Protein AF-Q05DX1-F1 (afdb_monomer_lite)

pLDDT: mean 86.6, std 8.24, range [61.28, 95.06]

Structure (mmCIF, N/CA/C/O backbone):
data_AF-Q05DX1-F1
#
_entry.id   AF-Q05DX1-F1
#
loop_
_atom_site.group_PDB
_atom_site.id
_atom_site.type_symbol
_atom_site.label_atom_id
_atom_site.label_alt_id
_atom_site.label_comp_id
_atom_site.label_asym_id
_atom_site.label_entity_id
_atom_site.label_seq_id
_atom_site.pdbx_PDB_ins_code
_atom_site.Cartn_x
_atom_site.Cartn_y
_atom_site.Cartn_z
_atom_site.occupancy
_atom_site.B_iso_or_equiv
_atom_site.auth_seq_id
_atom_site.auth_comp_id
_atom_site.auth_asym_id
_atom_site.auth_atom_id
_atom_site.pdbx_PDB_model_num
ATOM 1 N N . MET A 1 1 ? 18.541 1.606 -14.528 1.00 61.28 1 MET A N 1
ATOM 2 C CA . MET A 1 1 ? 17.450 0.668 -14.192 1.00 61.28 1 MET A CA 1
ATOM 3 C C . MET A 1 1 ? 17.641 0.102 -12.784 1.00 61.28 1 MET A C 1
ATOM 5 O O . MET A 1 1 ? 16.673 0.116 -12.047 1.00 61.28 1 MET A O 1
ATOM 9 N N . GLU A 1 2 ? 18.878 -0.199 -12.356 1.00 67.25 2 GLU A N 1
ATOM 10 C CA . GLU A 1 2 ? 19.228 -0.623 -10.977 1.00 67.25 2 GLU A CA 1
ATOM 11 C C . GLU A 1 2 ? 18.605 0.204 -9.836 1.00 67.25 2 GLU A C 1
ATOM 13 O O . GLU A 1 2 ? 18.062 -0.369 -8.900 1.00 67.25 2 GLU A O 1
ATOM 18 N N . GLY A 1 3 ? 18.612 1.540 -9.917 1.00 80.69 3 GLY A N 1
ATOM 19 C CA . GLY A 1 3 ? 18.086 2.370 -8.822 1.00 80.69 3 GLY A CA 1
ATOM 20 C C . GLY A 1 3 ? 16.573 2.246 -8.580 1.00 80.69 3 GLY A C 1
ATOM 21 O O . GLY A 1 3 ? 16.110 2.510 -7.474 1.00 80.69 3 GLY A O 1
ATOM 22 N N . ILE A 1 4 ? 15.789 1.840 -9.588 1.00 82.00 4 ILE A N 1
ATOM 23 C CA . ILE A 1 4 ? 14.340 1.625 -9.428 1.00 82.00 4 ILE A CA 1
ATOM 24 C C . ILE A 1 4 ? 14.085 0.300 -8.707 1.00 82.00 4 ILE A C 1
ATOM 26 O O . ILE A 1 4 ? 13.233 0.242 -7.821 1.00 82.00 4 ILE A O 1
ATOM 30 N N . ASP A 1 5 ? 14.841 -0.741 -9.051 1.00 87.75 5 ASP A N 1
ATOM 31 C CA . ASP A 1 5 ? 14.703 -2.065 -8.443 1.00 87.75 5 ASP A CA 1
ATOM 32 C C . ASP A 1 5 ? 15.140 -2.047 -6.971 1.00 87.75 5 ASP A C 1
ATOM 34 O O . ASP A 1 5 ? 14.464 -2.614 -6.112 1.00 87.75 5 ASP A O 1
ATOM 38 N N . GLU A 1 6 ? 16.209 -1.313 -6.650 1.00 89.44 6 GLU A N 1
ATOM 39 C CA . GLU A 1 6 ? 16.656 -1.120 -5.267 1.00 89.44 6 GLU A CA 1
ATOM 40 C C . GLU A 1 6 ? 15.617 -0.354 -4.431 1.00 89.44 6 GLU A C 1
ATOM 42 O O . GLU A 1 6 ? 15.296 -0.756 -3.312 1.00 89.44 6 GLU A O 1
ATOM 47 N N . ALA A 1 7 ? 15.003 0.692 -4.994 1.00 87.06 7 ALA A N 1
ATOM 48 C CA . ALA A 1 7 ? 13.926 1.418 -4.325 1.00 87.06 7 ALA A CA 1
ATOM 49 C C . ALA A 1 7 ? 12.693 0.532 -4.071 1.00 87.06 7 ALA A C 1
ATOM 51 O O . ALA A 1 7 ? 12.112 0.584 -2.985 1.00 87.06 7 ALA A O 1
ATOM 52 N N . LYS A 1 8 ? 12.305 -0.308 -5.042 1.00 89.44 8 LYS A N 1
ATOM 53 C CA . LYS A 1 8 ? 11.207 -1.274 -4.868 1.00 89.44 8 LYS A CA 1
ATOM 54 C C . LYS A 1 8 ? 11.507 -2.274 -3.756 1.00 89.44 8 LYS A C 1
ATOM 56 O O . LYS A 1 8 ? 10.642 -2.510 -2.916 1.00 89.44 8 LYS A O 1
ATOM 61 N N . LYS A 1 9 ? 12.738 -2.781 -3.697 1.00 91.62 9 LYS A N 1
ATOM 62 C CA . LYS A 1 9 ? 13.176 -3.697 -2.642 1.00 91.62 9 LYS A CA 1
ATOM 63 C C . LYS A 1 9 ? 13.079 -3.068 -1.249 1.00 91.62 9 LYS A C 1
ATOM 65 O O . LYS A 1 9 ? 12.557 -3.692 -0.331 1.00 91.62 9 LYS A O 1
ATOM 70 N N . VAL A 1 10 ? 13.508 -1.814 -1.090 1.00 92.62 10 VAL A N 1
ATOM 71 C CA . VAL A 1 10 ? 13.382 -1.095 0.194 1.00 92.62 10 VAL A CA 1
ATOM 72 C C . VAL A 1 10 ? 11.914 -0.941 0.612 1.00 92.62 10 VAL A C 1
ATOM 74 O O . VAL A 1 10 ? 11.587 -1.091 1.793 1.00 92.62 10 VAL A O 1
ATOM 77 N N . LEU A 1 11 ? 11.013 -0.659 -0.337 1.00 89.81 11 LEU A N 1
ATOM 78 C CA . LEU A 1 11 ? 9.576 -0.558 -0.055 1.00 89.81 11 LEU A CA 1
ATOM 79 C C . LEU A 1 11 ? 8.998 -1.904 0.396 1.00 89.81 11 LEU A C 1
ATOM 81 O O . LEU A 1 11 ? 8.273 -1.949 1.390 1.00 89.81 11 LEU A O 1
ATOM 85 N N . GLU A 1 12 ? 9.356 -2.989 -0.287 1.00 90.25 12 GLU A N 1
ATOM 86 C CA . GLU A 1 12 ? 8.946 -4.350 0.069 1.00 90.25 12 GLU A CA 1
ATOM 87 C C . GLU A 1 12 ? 9.412 -4.728 1.486 1.00 90.25 12 GLU A C 1
ATOM 89 O O . GLU A 1 12 ? 8.607 -5.147 2.322 1.00 90.25 12 GLU A O 1
ATOM 94 N N . GLU A 1 13 ? 10.687 -4.490 1.811 1.00 93.25 13 GLU A N 1
ATOM 95 C CA . GLU A 1 13 ? 11.246 -4.756 3.143 1.00 93.25 13 GLU A CA 1
ATOM 96 C C . GLU A 1 13 ? 10.563 -3.919 4.237 1.00 93.25 13 GLU A C 1
ATOM 98 O O . GLU A 1 13 ? 10.281 -4.421 5.330 1.00 93.25 13 GLU A O 1
ATOM 103 N N . THR A 1 14 ? 10.240 -2.657 3.936 1.00 89.38 14 THR A N 1
ATOM 104 C CA . THR A 1 14 ? 9.529 -1.756 4.857 1.00 89.38 14 THR A CA 1
ATOM 105 C C . THR A 1 14 ? 8.113 -2.255 5.142 1.00 89.38 14 THR A C 1
ATOM 107 O O . THR A 1 14 ? 7.698 -2.309 6.305 1.00 89.38 14 THR A O 1
ATOM 110 N N . ILE A 1 15 ? 7.376 -2.667 4.104 1.00 86.25 15 ILE A N 1
ATOM 111 C CA . ILE A 1 15 ? 6.031 -3.238 4.244 1.00 86.25 15 ILE A CA 1
ATOM 112 C C . ILE A 1 15 ? 6.097 -4.538 5.055 1.00 86.25 15 ILE A C 1
ATOM 114 O O . ILE A 1 15 ? 5.332 -4.716 6.008 1.00 86.25 15 ILE A O 1
ATOM 118 N N . ALA A 1 16 ? 7.054 -5.419 4.755 1.00 88.75 16 ALA A N 1
ATOM 119 C CA . ALA A 1 16 ? 7.249 -6.668 5.485 1.00 88.75 16 ALA A CA 1
ATOM 120 C C . ALA A 1 16 ? 7.580 -6.436 6.972 1.00 88.75 16 ALA A C 1
ATOM 122 O O . ALA A 1 16 ? 7.070 -7.148 7.845 1.00 88.75 16 ALA A O 1
ATOM 123 N N . LEU A 1 17 ? 8.401 -5.429 7.289 1.00 89.12 17 LEU A N 1
ATOM 124 C CA . LEU A 1 17 ? 8.700 -5.052 8.670 1.00 89.12 17 LEU A CA 1
ATOM 125 C C . LEU A 1 17 ? 7.455 -4.522 9.389 1.00 89.12 17 LEU A C 1
ATOM 127 O O . LEU A 1 17 ? 7.168 -4.957 10.507 1.00 89.12 17 LEU A O 1
ATOM 131 N N . ALA A 1 18 ? 6.680 -3.647 8.743 1.00 84.06 18 ALA A N 1
ATOM 132 C CA . ALA A 1 18 ? 5.416 -3.162 9.291 1.00 84.06 18 ALA A CA 1
ATOM 133 C C . ALA A 1 18 ? 4.467 -4.330 9.612 1.00 84.06 18 ALA A C 1
ATOM 135 O O . ALA A 1 18 ? 3.876 -4.364 10.694 1.00 84.06 18 ALA A O 1
ATOM 136 N N . LYS A 1 19 ? 4.403 -5.351 8.742 1.00 83.69 19 LYS A N 1
ATOM 137 C 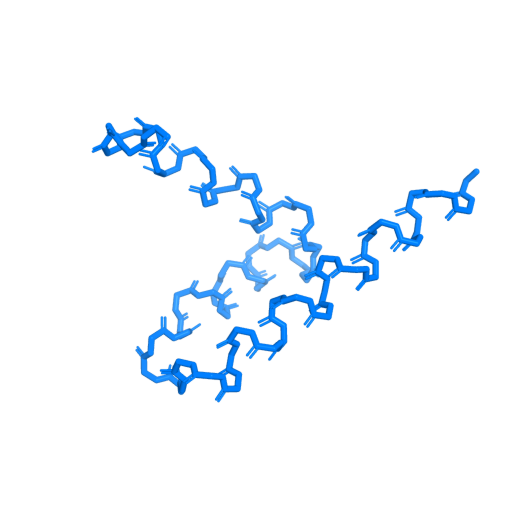CA . LYS A 1 19 ? 3.587 -6.552 8.987 1.00 83.69 19 LYS A CA 1
ATOM 138 C C . LYS A 1 19 ? 3.986 -7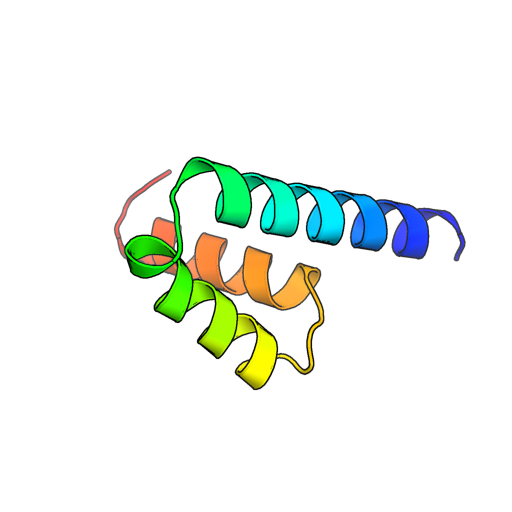.295 10.256 1.00 83.69 19 LYS A C 1
ATOM 140 O O . LYS A 1 19 ? 3.122 -7.722 11.024 1.00 83.69 19 LYS A O 1
ATOM 145 N N . LYS A 1 20 ? 5.292 -7.415 10.503 1.00 85.56 20 LYS A N 1
ATOM 146 C CA . LYS A 1 20 ? 5.824 -8.050 11.717 1.00 85.56 20 LYS A CA 1
ATOM 147 C C . LYS A 1 20 ? 5.520 -7.240 12.978 1.00 85.56 20 LYS A C 1
ATOM 149 O O . LYS A 1 20 ? 5.215 -7.838 14.004 1.00 85.56 20 LYS A O 1
ATOM 154 N N . LEU A 1 21 ? 5.594 -5.909 12.905 1.00 84.88 21 LEU A N 1
ATOM 155 C CA . LEU A 1 21 ? 5.417 -5.023 14.061 1.00 84.88 21 LEU A CA 1
ATOM 156 C C . LEU A 1 21 ? 3.950 -4.874 14.488 1.00 84.88 21 LEU A C 1
ATOM 158 O O . LEU A 1 21 ? 3.651 -4.947 15.678 1.00 84.88 21 LEU A O 1
ATOM 162 N N . TYR A 1 22 ? 3.036 -4.674 13.536 1.00 82.31 22 TYR A N 1
ATOM 163 C CA . TYR A 1 22 ? 1.624 -4.382 13.833 1.00 82.31 22 TYR A CA 1
ATOM 164 C C . TYR A 1 22 ? 0.730 -5.634 13.883 1.00 82.31 22 TYR A C 1
ATOM 166 O O . TYR A 1 22 ? -0.408 -5.572 14.357 1.00 82.31 22 TYR A O 1
ATOM 174 N N . GLY A 1 23 ? 1.259 -6.786 13.459 1.00 75.50 23 GLY A N 1
ATOM 175 C CA . GLY A 1 23 ? 0.582 -8.080 13.499 1.00 75.50 23 GLY A CA 1
ATOM 176 C C . GLY A 1 23 ? -0.518 -8.242 12.441 1.00 75.50 23 GLY A C 1
ATOM 177 O O . GLY A 1 23 ? -0.967 -7.285 11.813 1.00 75.50 23 GLY A O 1
ATOM 178 N N . ARG A 1 24 ? -0.985 -9.488 12.257 1.00 66.75 24 ARG A N 1
ATOM 179 C CA . ARG A 1 24 ? -1.905 -9.868 11.162 1.00 66.75 24 ARG A CA 1
ATOM 180 C C . ARG A 1 24 ? -3.191 -9.036 11.101 1.00 66.75 24 ARG A C 1
ATOM 182 O O . ARG A 1 24 ? -3.557 -8.573 10.033 1.00 66.75 24 ARG A O 1
ATOM 189 N N . ARG A 1 25 ? -3.831 -8.758 12.244 1.00 67.25 25 ARG A N 1
ATOM 190 C CA . ARG A 1 25 ? -5.152 -8.094 12.283 1.00 67.25 25 ARG A CA 1
ATOM 191 C C . ARG A 1 25 ? -5.159 -6.675 11.700 1.00 67.25 25 ARG A C 1
ATOM 193 O O . ARG A 1 25 ? -6.203 -6.208 11.263 1.00 67.25 25 ARG A O 1
ATOM 200 N N . TRP A 1 26 ? -4.028 -5.971 11.735 1.00 66.50 26 TRP A N 1
ATOM 201 C CA . TRP A 1 26 ? -3.913 -4.636 11.140 1.00 66.50 26 TRP A CA 1
ATOM 202 C C . TRP A 1 26 ? -3.606 -4.681 9.642 1.00 66.50 26 TRP A C 1
ATOM 204 O O . TRP A 1 26 ? -3.847 -3.699 8.944 1.00 66.50 26 TRP A O 1
ATOM 214 N N . MET A 1 27 ? -3.099 -5.809 9.146 1.00 80.50 27 MET A N 1
ATOM 215 C CA . MET A 1 27 ? -2.440 -5.882 7.845 1.00 80.50 27 MET A CA 1
ATOM 216 C C . MET A 1 27 ? -3.236 -6.641 6.788 1.00 80.50 27 MET A C 1
ATOM 218 O O . MET A 1 27 ? -2.859 -6.572 5.626 1.00 80.50 27 MET A O 1
ATOM 222 N N . ASP A 1 28 ? -4.392 -7.217 7.136 1.00 84.75 28 ASP A N 1
ATOM 223 C CA . ASP A 1 28 ? -5.343 -7.772 6.159 1.00 84.75 28 ASP A CA 1
ATOM 224 C C . ASP A 1 28 ? -5.693 -6.756 5.051 1.00 84.75 28 ASP A C 1
ATOM 226 O O . ASP A 1 28 ? -5.925 -7.119 3.900 1.00 84.75 28 ASP A O 1
ATOM 230 N N . ALA A 1 29 ? -5.735 -5.460 5.384 1.00 83.06 29 ALA A N 1
ATOM 231 C CA . ALA A 1 29 ? -5.961 -4.402 4.404 1.00 83.06 29 ALA A CA 1
ATOM 232 C C . ALA A 1 29 ? -4.766 -4.214 3.456 1.00 83.06 29 ALA A C 1
ATOM 234 O O . ALA A 1 29 ? -4.975 -3.953 2.278 1.00 83.06 29 ALA A O 1
ATOM 235 N N . ILE A 1 30 ? -3.533 -4.357 3.951 1.00 86.31 30 ILE A N 1
ATOM 236 C CA . ILE A 1 30 ? -2.312 -4.258 3.137 1.00 86.31 30 ILE A CA 1
ATOM 237 C C . ILE A 1 30 ? -2.189 -5.478 2.225 1.00 86.31 30 ILE A C 1
ATOM 239 O O . ILE A 1 30 ? -1.905 -5.304 1.046 1.00 86.31 30 ILE A O 1
ATOM 243 N N . ASP A 1 31 ? -2.475 -6.679 2.731 1.00 88.50 31 ASP A N 1
ATOM 244 C CA . ASP A 1 31 ? -2.434 -7.915 1.939 1.00 88.50 31 ASP A CA 1
ATOM 245 C C . ASP A 1 31 ? -3.411 -7.842 0.750 1.00 88.50 31 ASP A C 1
ATOM 247 O O . ASP A 1 31 ? -3.047 -8.148 -0.381 1.00 88.50 31 ASP A O 1
ATOM 251 N N . ARG A 1 32 ? -4.625 -7.313 0.961 1.00 90.25 32 ARG A N 1
ATOM 252 C CA . ARG A 1 32 ? -5.584 -7.071 -0.137 1.00 90.25 32 ARG A CA 1
ATOM 253 C C . ARG A 1 32 ? -5.096 -6.039 -1.152 1.00 90.25 32 ARG A C 1
ATOM 255 O O . ARG A 1 32 ? -5.430 -6.139 -2.329 1.00 90.25 32 ARG A O 1
ATOM 262 N N . LEU A 1 33 ? -4.364 -5.016 -0.708 1.00 91.19 33 LEU A N 1
ATOM 263 C CA . LEU A 1 33 ? -3.782 -4.031 -1.621 1.00 91.19 33 LEU A CA 1
ATOM 264 C C . LEU A 1 33 ? -2.650 -4.651 -2.440 1.00 91.19 33 LEU A C 1
ATOM 266 O O . LEU A 1 33 ? -2.564 -4.369 -3.629 1.00 91.19 33 LEU A O 1
ATOM 270 N N . GLU A 1 34 ? -1.816 -5.500 -1.837 1.00 90.25 34 GLU A N 1
ATOM 271 C CA . GLU A 1 34 ? -0.791 -6.255 -2.562 1.00 90.25 34 GLU A CA 1
ATOM 272 C C . GLU A 1 34 ? -1.422 -7.159 -3.623 1.00 90.25 34 GLU A C 1
ATOM 274 O O . GLU A 1 34 ? -1.000 -7.103 -4.772 1.00 90.25 34 GLU A O 1
ATOM 279 N N . GLU A 1 35 ? -2.476 -7.909 -3.288 1.00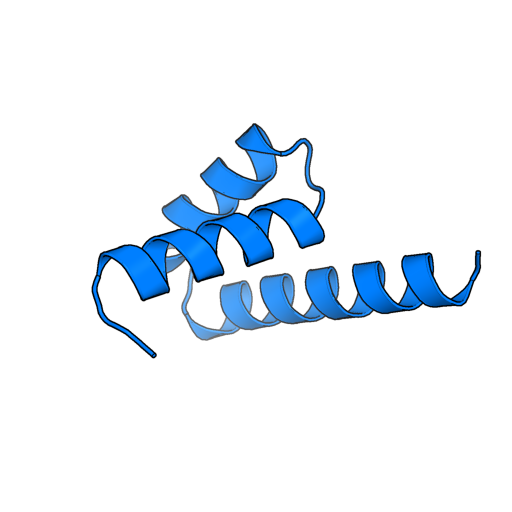 93.12 35 GLU A N 1
ATOM 280 C CA . GLU A 1 35 ? -3.220 -8.721 -4.265 1.00 93.12 35 GLU A CA 1
ATOM 281 C C . GLU A 1 35 ? -3.804 -7.871 -5.404 1.00 93.12 35 GLU A C 1
ATOM 283 O O . GLU A 1 35 ? -3.723 -8.248 -6.569 1.00 93.12 35 GLU A O 1
ATOM 288 N N . MET A 1 36 ? -4.364 -6.701 -5.088 1.00 94.94 36 MET A N 1
ATOM 289 C CA . MET A 1 36 ? -4.944 -5.790 -6.082 1.00 94.94 36 MET A CA 1
ATOM 290 C C . MET A 1 36 ? -3.901 -5.171 -7.024 1.00 94.94 36 MET A C 1
ATOM 292 O O . MET A 1 36 ? -4.252 -4.728 -8.118 1.00 94.94 36 MET A O 1
ATOM 296 N N . TYR A 1 37 ? -2.641 -5.107 -6.597 1.00 93.62 37 TYR A N 1
ATOM 297 C CA . TYR A 1 37 ? -1.542 -4.494 -7.340 1.00 93.62 37 TYR A CA 1
ATOM 298 C C . TYR A 1 37 ? -0.465 -5.500 -7.763 1.00 93.62 37 TYR A C 1
ATOM 300 O O . TYR A 1 37 ? 0.674 -5.097 -7.999 1.00 93.62 37 TYR A O 1
ATOM 308 N N . ASP A 1 38 ? -0.811 -6.789 -7.853 1.00 92.38 38 ASP A N 1
ATOM 309 C CA . ASP A 1 38 ? 0.092 -7.877 -8.259 1.00 92.38 38 ASP A CA 1
ATOM 310 C C . ASP A 1 38 ? 1.424 -7.892 -7.479 1.00 92.38 38 ASP A C 1
ATOM 312 O O . ASP A 1 38 ? 2.487 -8.220 -8.007 1.00 92.38 38 ASP A O 1
ATOM 316 N N . GLY A 1 39 ? 1.378 -7.496 -6.206 1.00 87.62 39 GLY A N 1
ATOM 317 C CA . GLY A 1 39 ? 2.534 -7.420 -5.321 1.00 87.62 39 GLY A CA 1
ATOM 318 C C . GLY A 1 39 ? 3.478 -6.241 -5.577 1.00 87.62 39 GLY A C 1
ATOM 319 O O . GLY A 1 39 ? 4.536 -6.202 -4.957 1.00 87.62 39 GLY A O 1
ATOM 320 N N . ASP A 1 40 ? 3.146 -5.270 -6.440 1.00 90.50 40 ASP A N 1
ATOM 321 C CA . ASP A 1 40 ? 4.018 -4.110 -6.661 1.00 90.50 40 ASP A CA 1
ATOM 322 C C . ASP A 1 40 ? 3.942 -3.126 -5.469 1.00 90.50 40 ASP A C 1
ATOM 324 O O . ASP A 1 40 ? 2.929 -2.432 -5.280 1.00 90.50 40 ASP A O 1
ATOM 328 N N . PRO A 1 41 ? 5.022 -2.992 -4.675 1.00 88.88 41 PRO A N 1
ATOM 329 C CA . PRO A 1 41 ? 5.003 -2.201 -3.450 1.00 88.88 41 PRO A CA 1
ATOM 330 C C . PRO A 1 41 ? 4.854 -0.697 -3.718 1.00 88.88 41 PRO A C 1
ATOM 332 O O . PRO A 1 41 ? 4.382 0.039 -2.847 1.00 88.88 41 PRO A O 1
ATOM 335 N N . TYR A 1 42 ? 5.205 -0.218 -4.918 1.00 90.50 42 TYR A N 1
ATOM 336 C CA . TYR A 1 42 ? 5.015 1.184 -5.287 1.00 90.50 42 TYR A CA 1
ATOM 337 C C . TYR A 1 42 ? 3.529 1.551 -5.325 1.00 90.50 42 TYR A C 1
ATOM 339 O O . TYR A 1 42 ? 3.125 2.584 -4.783 1.00 90.50 42 TYR A O 1
ATOM 347 N N . TRP A 1 43 ? 2.703 0.699 -5.934 1.00 92.81 43 TRP A N 1
ATOM 348 C CA . TRP A 1 43 ? 1.271 0.960 -6.072 1.00 92.81 43 TRP A CA 1
ATOM 349 C C . TRP A 1 43 ? 0.528 0.836 -4.746 1.00 92.81 43 TRP A C 1
ATOM 351 O O . TRP A 1 43 ? -0.349 1.658 -4.467 1.00 92.81 43 TRP A O 1
ATOM 361 N N . VAL A 1 44 ? 0.938 -0.105 -3.891 1.00 91.12 44 VAL A N 1
ATOM 362 C CA . VAL A 1 44 ? 0.448 -0.202 -2.508 1.00 91.12 44 VAL A CA 1
ATOM 363 C C . VAL A 1 44 ? 0.716 1.106 -1.759 1.00 91.12 44 VAL A C 1
ATOM 365 O O . VAL A 1 44 ? -0.197 1.685 -1.164 1.00 91.12 44 VAL A O 1
ATOM 368 N N . LEU A 1 45 ? 1.943 1.630 -1.833 1.00 88.94 45 LEU A N 1
ATOM 369 C CA . LEU A 1 45 ? 2.313 2.861 -1.135 1.00 88.94 45 LEU A CA 1
ATOM 370 C C . LEU A 1 45 ? 1.588 4.096 -1.695 1.00 88.94 45 LEU A C 1
ATOM 372 O O . LEU A 1 45 ? 1.104 4.938 -0.936 1.00 88.94 45 LEU A O 1
ATOM 376 N N . GLU A 1 46 ? 1.470 4.200 -3.021 1.00 92.75 46 GLU A N 1
ATOM 377 C CA . GLU A 1 46 ? 0.740 5.287 -3.679 1.00 92.75 46 GLU A CA 1
ATOM 378 C C . GLU A 1 46 ? -0.752 5.266 -3.321 1.00 92.75 46 GLU A C 1
ATOM 380 O O . GLU A 1 46 ? -1.348 6.326 -3.100 1.00 92.75 46 GLU A O 1
ATOM 385 N N . HIS A 1 47 ? -1.355 4.080 -3.201 1.00 92.81 47 HIS A N 1
ATOM 386 C CA . HIS A 1 47 ? -2.730 3.933 -2.732 1.00 92.81 47 HIS A CA 1
ATOM 387 C C . HIS A 1 47 ? -2.890 4.471 -1.309 1.00 92.81 47 HIS A C 1
ATOM 389 O O . HIS A 1 47 ? -3.743 5.328 -1.066 1.00 92.81 47 HIS A O 1
ATOM 395 N N . LEU A 1 48 ? -2.036 4.032 -0.379 1.00 89.00 48 LEU A N 1
ATOM 396 C CA . LEU A 1 48 ? -2.065 4.495 1.011 1.00 89.00 48 LEU A CA 1
ATOM 397 C C . LEU A 1 48 ? -1.867 6.012 1.105 1.00 89.00 48 LEU A C 1
ATOM 399 O O . LEU A 1 48 ? -2.588 6.685 1.841 1.00 89.00 48 LEU A O 1
ATOM 403 N N . ARG A 1 49 ? -0.958 6.575 0.298 1.00 91.00 49 ARG A N 1
ATOM 404 C CA . ARG A 1 49 ? -0.737 8.025 0.210 1.00 91.00 49 ARG A CA 1
ATOM 405 C C . ARG A 1 49 ? -1.994 8.769 -0.248 1.00 91.00 49 ARG A C 1
ATOM 407 O O . ARG A 1 49 ? -2.310 9.835 0.282 1.00 91.00 49 ARG A O 1
ATOM 414 N N . ARG A 1 50 ? -2.723 8.229 -1.229 1.00 93.75 50 ARG A N 1
ATOM 415 C CA . ARG A 1 50 ? -3.988 8.812 -1.708 1.00 93.75 50 ARG A CA 1
ATOM 416 C C . ARG A 1 50 ? -5.087 8.729 -0.656 1.00 93.75 50 ARG A C 1
ATOM 418 O O . ARG A 1 50 ? -5.790 9.719 -0.474 1.00 93.75 50 ARG A O 1
ATOM 425 N N . GLU A 1 51 ? -5.221 7.600 0.038 1.00 91.62 51 GLU A N 1
ATOM 426 C CA . GLU A 1 51 ? -6.184 7.437 1.136 1.00 91.62 51 GLU A CA 1
ATOM 427 C C . GLU A 1 51 ? -5.896 8.395 2.296 1.00 91.62 51 GLU A C 1
ATOM 429 O O . GLU A 1 51 ? -6.813 9.062 2.775 1.00 91.62 51 GLU A O 1
ATOM 434 N N . ALA A 1 52 ? -4.628 8.523 2.703 1.00 89.88 52 ALA A N 1
ATOM 435 C CA . ALA A 1 52 ? -4.200 9.457 3.743 1.00 89.88 52 ALA A CA 1
ATOM 436 C C . ALA A 1 52 ? -4.605 10.897 3.393 1.00 89.88 52 ALA A C 1
ATOM 438 O O . ALA A 1 52 ? -5.318 11.543 4.164 1.00 89.88 52 ALA A O 1
ATOM 439 N N . ARG A 1 53 ? -4.285 11.346 2.170 1.00 94.19 53 ARG A N 1
ATOM 440 C CA . ARG A 1 53 ? -4.706 12.662 1.662 1.00 94.19 53 ARG A CA 1
ATOM 441 C C . ARG A 1 53 ? -6.221 12.824 1.645 1.00 94.19 53 ARG A C 1
ATOM 443 O O . ARG A 1 53 ? -6.720 13.864 2.062 1.00 94.19 53 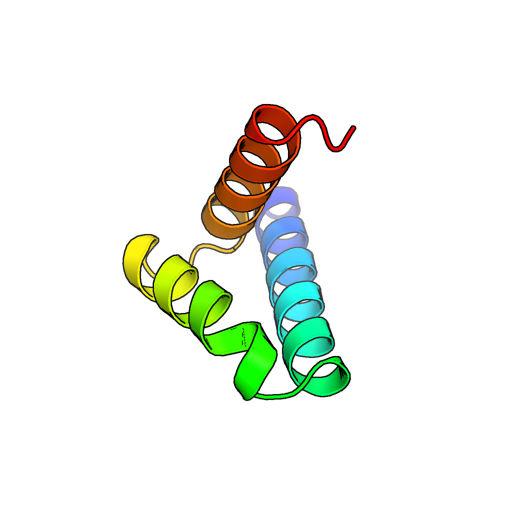ARG A O 1
ATOM 450 N N . ARG A 1 54 ? -6.965 11.807 1.193 1.00 95.00 54 ARG A N 1
ATOM 451 C CA . ARG A 1 54 ? -8.438 11.849 1.159 1.00 95.00 54 ARG A CA 1
ATOM 452 C C . ARG A 1 54 ? -9.046 11.980 2.557 1.00 95.00 54 ARG A C 1
ATOM 454 O O . ARG A 1 54 ? -10.121 12.551 2.696 1.00 95.00 54 ARG A O 1
ATOM 461 N N . ARG A 1 55 ? -8.350 11.478 3.580 1.00 95.06 55 ARG A N 1
ATOM 462 C CA . ARG A 1 55 ? -8.728 11.574 4.998 1.00 95.06 55 ARG A CA 1
ATOM 46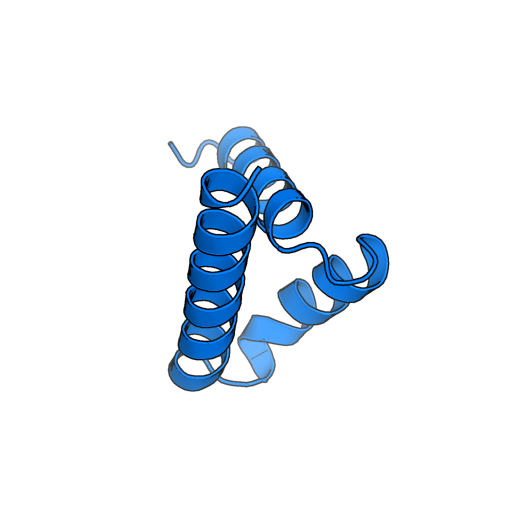3 C C . ARG A 1 55 ? -8.155 12.805 5.709 1.00 95.06 55 ARG A C 1
ATOM 465 O O . ARG A 1 55 ? -8.369 12.946 6.908 1.00 95.06 55 ARG A O 1
ATOM 472 N N . GLY A 1 56 ? -7.447 13.685 4.999 1.00 93.44 56 GLY A N 1
ATOM 473 C CA . GLY A 1 56 ? -6.835 14.885 5.575 1.00 93.44 56 GLY A CA 1
ATOM 474 C C . GLY A 1 56 ? -5.608 14.609 6.449 1.00 93.44 56 GLY A C 1
ATOM 475 O O . GLY A 1 56 ? -5.211 15.476 7.220 1.00 93.44 56 GLY A O 1
ATOM 476 N N . VAL A 1 57 ? -5.012 13.418 6.341 1.00 89.12 57 VAL A N 1
ATOM 477 C CA . VAL A 1 57 ? -3.732 13.090 6.978 1.00 89.12 57 VAL A CA 1
ATOM 478 C C . VAL A 1 57 ? -2.624 13.564 6.034 1.00 89.12 57 VAL A C 1
ATOM 480 O O . VAL A 1 57 ? -2.503 13.045 4.920 1.00 89.12 57 VAL A O 1
ATOM 483 N N . ALA A 1 58 ? -1.898 14.603 6.455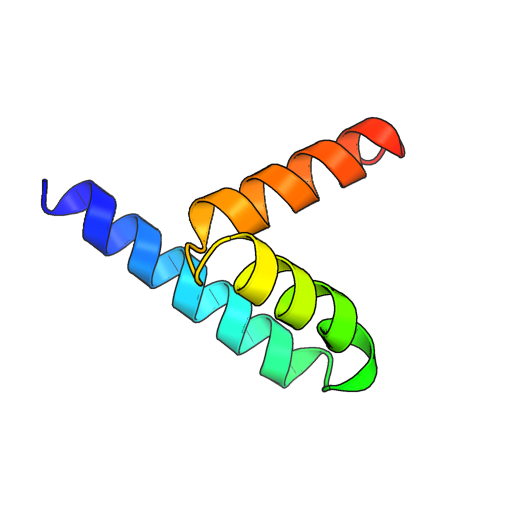 1.00 63.75 58 ALA A N 1
ATOM 484 C CA . ALA A 1 58 ? -0.810 15.236 5.708 1.00 63.75 58 ALA A CA 1
ATOM 485 C C . ALA A 1 58 ? 0.549 14.625 6.059 1.00 63.75 58 ALA A C 1
ATOM 487 O O . ALA A 1 58 ? 0.794 14.412 7.268 1.00 63.75 58 ALA A O 1
#

Foldseek 3Di:
DVVVVVVQVVLLVVLVVVCVVVDDVVCPVLVVQCVVVVNRSVSSVVVVVVVCVVVVND

Organism: Aeropyrum pernix (strain ATCC 700893 / DSM 11879 / JCM 9820 / NBRC 100138 / K1) (NCBI:txid272557)

Sequence (58 aa):
MEGIDEAKKVLEETIALAKKLYGRRWMDAIDRLEEMYDGDPYWVLEHLRREARRRGVA

Secondary structure (DSSP, 8-state):
-HHHHHHHHHHHHHHHHHHHHH-HHHHHHHHHHHHHTTT-HHHHHHHHHHHHHHTT--

Radius of gyration: 12.06 Å; chains: 1; bounding box: 28×25×28 Å